Protein AF-A0A061F2K8-F1 (afdb_monomer)

Organism: Theobroma cacao (NCBI:txid3641)

Foldseek 3Di:
DVVVVVVLVVVQWDWADEPPDAFFFWPPDPPIDTHHPDTDTHHPVVCVVQVQWHKYFDDDDPDRGTDIDTDRDPDD

Mean predicted aligned error: 3.73 Å

Sequence (76 aa):
MALFSNFINIVELVDLPLSGGLFTWSDNRDDPTKCRLDRFLLSSKIVLQFPSLVQKVLPRSTSSHNPISLAVDHLN

pLDDT: mean 93.54, std 8.78, range [41.91, 98.25]

Secondary structure (DSSP, 8-state):
-HHHHHHHHHTTEEEPPEES-S-SEE---SS--EE-----EEEHHHHHH-TTEEEEEPPP-SSSBPPEEEEE----

Structure (mmCIF, N/CA/C/O backbone):
data_AF-A0A061F2K8-F1
#
_entry.id   AF-A0A061F2K8-F1
#
loop_
_atom_site.group_PDB
_atom_site.id
_atom_site.type_symbol
_atom_site.label_atom_id
_atom_sit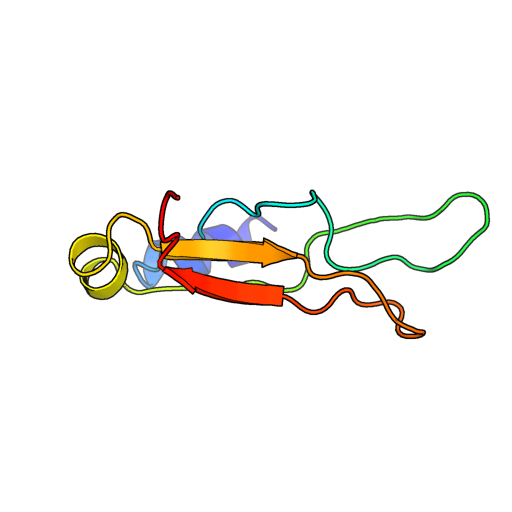e.label_alt_id
_atom_site.label_comp_id
_atom_site.label_asym_id
_atom_site.label_entity_id
_atom_site.label_seq_id
_atom_site.pdbx_PDB_ins_code
_atom_site.Cartn_x
_atom_site.Cartn_y
_atom_site.Cartn_z
_atom_site.occupancy
_atom_site.B_iso_or_equiv
_atom_site.auth_seq_id
_atom_site.auth_comp_id
_atom_site.auth_asym_id
_atom_site.auth_atom_id
_atom_site.pdbx_PDB_model_num
ATOM 1 N N . MET A 1 1 ? 12.328 6.106 2.097 1.00 72.12 1 MET A N 1
ATOM 2 C CA . MET A 1 1 ? 11.196 5.435 2.780 1.00 72.12 1 MET A CA 1
ATOM 3 C C . MET A 1 1 ? 11.106 5.788 4.260 1.00 72.12 1 MET A C 1
ATOM 5 O O . MET A 1 1 ? 10.021 6.161 4.673 1.00 72.12 1 MET A O 1
ATOM 9 N N . ALA A 1 2 ? 12.203 5.778 5.032 1.00 91.44 2 ALA A N 1
ATOM 10 C CA . ALA A 1 2 ? 12.173 6.072 6.476 1.00 91.44 2 ALA A CA 1
ATOM 11 C C . ALA A 1 2 ? 11.450 7.380 6.863 1.00 91.44 2 ALA A C 1
ATOM 13 O O . ALA A 1 2 ? 10.623 7.361 7.765 1.00 91.44 2 ALA A O 1
ATOM 14 N N . LEU A 1 3 ? 11.686 8.489 6.148 1.00 96.75 3 LEU A N 1
ATOM 15 C CA . LEU A 1 3 ? 10.992 9.760 6.416 1.00 96.75 3 LEU A CA 1
ATOM 16 C C . LEU A 1 3 ? 9.476 9.674 6.188 1.00 96.75 3 LEU A C 1
ATOM 18 O O . LEU A 1 3 ? 8.711 10.238 6.959 1.00 96.75 3 LEU A O 1
ATOM 22 N N . PHE A 1 4 ? 9.038 8.947 5.157 1.00 94.56 4 PHE A N 1
ATOM 23 C CA . PHE A 1 4 ? 7.617 8.779 4.852 1.00 94.56 4 PHE A CA 1
ATOM 24 C C . PHE A 1 4 ? 6.929 7.865 5.871 1.00 94.56 4 PHE A C 1
ATOM 26 O O . PHE A 1 4 ? 5.861 8.197 6.368 1.00 94.56 4 PHE A O 1
ATOM 33 N N . SER A 1 5 ? 7.578 6.762 6.254 1.00 94.62 5 SER A N 1
ATOM 34 C CA . SER A 1 5 ? 7.106 5.902 7.345 1.00 94.62 5 SER A CA 1
ATOM 35 C C . SER A 1 5 ? 7.035 6.661 8.672 1.00 94.62 5 SER A C 1
ATOM 37 O O . SER A 1 5 ? 6.061 6.527 9.403 1.00 94.62 5 SER A O 1
ATOM 39 N N . ASN A 1 6 ? 8.027 7.507 8.959 1.00 97.62 6 ASN A N 1
ATOM 40 C CA . ASN A 1 6 ? 8.015 8.363 10.139 1.00 97.62 6 ASN A CA 1
ATOM 41 C C . ASN A 1 6 ? 6.862 9.373 10.099 1.00 97.62 6 ASN A C 1
ATOM 43 O O . ASN A 1 6 ? 6.173 9.539 11.095 1.00 97.62 6 ASN A O 1
ATOM 47 N N . PHE A 1 7 ? 6.613 10.002 8.946 1.00 97.06 7 PHE A N 1
ATOM 48 C CA . PHE A 1 7 ? 5.461 10.883 8.764 1.00 97.06 7 PHE A CA 1
ATOM 49 C C . PHE A 1 7 ? 4.146 10.152 9.058 1.00 97.06 7 PHE A C 1
ATOM 51 O O . PHE A 1 7 ? 3.383 10.633 9.886 1.00 97.06 7 PHE A O 1
ATOM 58 N N . ILE A 1 8 ? 3.921 8.977 8.451 1.00 97.44 8 ILE A N 1
ATOM 59 C CA . ILE A 1 8 ? 2.718 8.152 8.673 1.00 97.44 8 ILE A CA 1
ATOM 60 C C . ILE A 1 8 ? 2.515 7.874 10.166 1.00 97.44 8 ILE A C 1
ATOM 62 O O . ILE A 1 8 ? 1.409 8.050 10.672 1.00 97.44 8 ILE A O 1
AT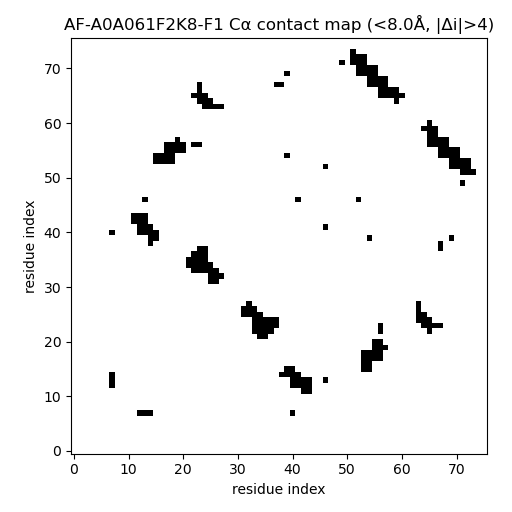OM 66 N N . ASN A 1 9 ? 3.589 7.502 10.868 1.00 96.62 9 ASN A N 1
ATOM 67 C CA 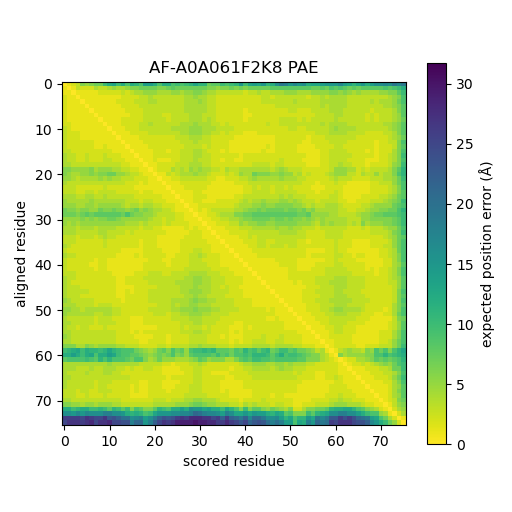. ASN A 1 9 ? 3.544 7.240 12.303 1.00 96.62 9 ASN A CA 1
ATOM 68 C C . ASN A 1 9 ? 3.224 8.506 13.116 1.00 96.62 9 ASN A C 1
ATOM 70 O O . A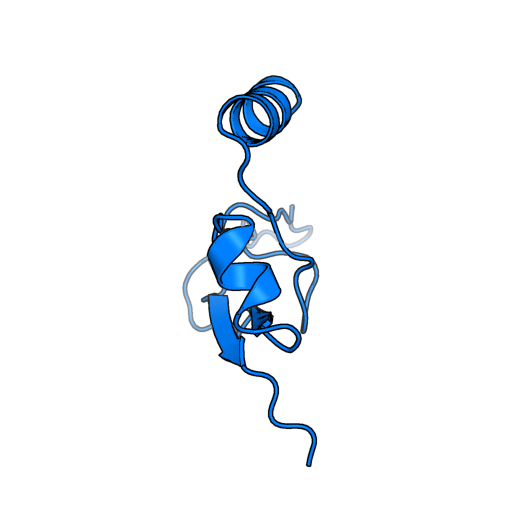SN A 1 9 ? 2.404 8.443 14.023 1.00 96.62 9 ASN A O 1
ATOM 74 N N . ILE A 1 10 ? 3.838 9.652 12.792 1.00 98.06 10 ILE A N 1
ATOM 75 C CA . ILE A 1 10 ? 3.625 10.931 13.497 1.00 98.06 10 ILE A CA 1
ATOM 76 C C . ILE A 1 10 ? 2.180 11.415 13.366 1.00 98.06 10 ILE A C 1
ATOM 78 O O . ILE A 1 10 ? 1.633 11.954 14.323 1.00 98.06 10 ILE A O 1
ATOM 82 N N . VAL A 1 11 ? 1.571 11.249 12.191 1.00 97.69 11 VAL A N 1
ATOM 83 C CA . VAL A 1 11 ? 0.175 11.653 11.958 1.00 97.69 11 VAL A CA 1
ATOM 84 C C . VAL A 1 11 ? -0.835 10.544 12.269 1.00 97.69 11 VAL A C 1
ATOM 86 O O . VAL A 1 11 ? -2.011 10.688 11.946 1.00 97.69 11 VAL A O 1
ATOM 89 N N . GLU A 1 12 ? -0.379 9.447 12.882 1.00 97.50 12 GLU A N 1
ATOM 90 C CA . GLU A 1 12 ? -1.201 8.324 13.352 1.00 97.50 12 GLU A CA 1
ATOM 91 C C . GLU A 1 12 ? -2.099 7.711 12.262 1.00 97.50 12 GLU A C 1
ATOM 93 O O . GLU A 1 12 ? -3.256 7.342 12.492 1.00 97.50 12 GLU A O 1
ATOM 98 N N . LEU A 1 13 ? -1.557 7.596 11.046 1.00 98.25 13 LEU A N 1
ATOM 99 C CA . LEU A 1 13 ? -2.229 6.934 9.933 1.00 98.25 13 LEU A CA 1
ATOM 100 C C . LEU A 1 13 ? -1.819 5.462 9.831 1.00 98.25 13 LEU A C 1
ATOM 102 O O . LEU A 1 13 ? -0.713 5.056 10.177 1.00 98.25 13 LEU A O 1
ATOM 106 N N . VAL A 1 14 ? -2.726 4.663 9.287 1.00 97.56 14 VAL A N 1
ATOM 107 C CA . VAL A 1 14 ? -2.573 3.234 9.046 1.00 97.56 14 VAL A CA 1
ATOM 108 C C . VAL A 1 14 ? -2.422 3.002 7.546 1.00 97.56 14 VAL A C 1
ATOM 110 O O . VAL A 1 14 ? -3.290 3.381 6.758 1.00 97.56 14 VAL A O 1
ATOM 113 N N . ASP A 1 15 ? -1.323 2.358 7.159 1.00 96.75 15 ASP A N 1
ATOM 114 C CA . ASP A 1 15 ? -1.084 1.861 5.802 1.00 96.75 15 ASP A CA 1
ATOM 115 C C . ASP A 1 15 ? -1.391 0.359 5.761 1.00 96.75 15 ASP A C 1
ATOM 117 O O . ASP A 1 15 ? -0.607 -0.462 6.243 1.00 96.75 15 ASP A O 1
ATOM 121 N N . LEU A 1 16 ? -2.553 -0.010 5.216 1.00 96.25 16 LEU A N 1
ATOM 122 C CA . LEU A 1 16 ? -2.972 -1.411 5.158 1.00 96.25 16 LEU A CA 1
ATOM 123 C C . LEU A 1 16 ? -2.060 -2.239 4.228 1.00 96.25 16 LEU A C 1
ATOM 125 O O . LEU A 1 16 ? -1.497 -1.713 3.254 1.00 96.25 16 LEU A O 1
ATOM 129 N N . PRO A 1 17 ? -1.918 -3.556 4.469 1.00 95.25 17 PRO A N 1
ATOM 130 C CA . PRO A 1 17 ? -1.291 -4.454 3.509 1.00 95.25 17 PRO A CA 1
ATOM 131 C C . PRO A 1 17 ? -1.987 -4.381 2.148 1.00 95.25 17 PRO A C 1
ATOM 133 O O . PRO A 1 17 ? -3.203 -4.208 2.059 1.00 95.25 17 PRO A O 1
ATOM 136 N N . LEU A 1 18 ? -1.203 -4.514 1.081 1.00 96.31 18 LEU A N 1
ATOM 137 C CA . LEU A 1 18 ? -1.737 -4.561 -0.273 1.00 96.31 18 LEU A CA 1
ATOM 138 C C . LEU A 1 18 ? -2.107 -6.006 -0.626 1.00 96.31 18 LEU A C 1
ATOM 140 O O . LEU A 1 18 ? -1.264 -6.896 -0.542 1.00 96.31 18 LEU A O 1
ATOM 144 N N . SER A 1 19 ? -3.360 -6.223 -1.020 1.00 94.94 19 SER A N 1
ATOM 145 C CA . SER A 1 19 ? -3.872 -7.511 -1.495 1.00 94.94 19 SER A CA 1
ATOM 146 C C . SER A 1 19 ? -3.897 -7.576 -3.026 1.00 94.94 19 SER A C 1
ATOM 148 O O . SER A 1 19 ? -3.935 -6.549 -3.708 1.00 94.94 19 SER A O 1
ATOM 150 N N . GLY A 1 20 ? -3.868 -8.788 -3.585 1.00 90.62 20 GLY A N 1
ATOM 151 C CA . GLY A 1 20 ? -3.905 -9.021 -5.035 1.00 90.62 20 GLY A CA 1
ATOM 152 C C . GLY A 1 20 ? -2.605 -8.684 -5.781 1.00 90.62 20 GLY A C 1
ATOM 153 O O . GLY A 1 20 ? -2.553 -8.802 -7.002 1.00 90.62 20 GLY A O 1
ATOM 154 N N . GLY A 1 21 ? -1.548 -8.278 -5.070 1.00 92.31 21 GLY A N 1
ATOM 155 C CA . GLY A 1 21 ? -0.238 -7.966 -5.637 1.00 92.31 21 GLY A CA 1
ATOM 156 C C . GLY A 1 21 ? 0.667 -7.228 -4.649 1.00 92.31 21 GLY A C 1
ATOM 157 O O . GLY A 1 21 ? 0.215 -6.752 -3.613 1.00 92.31 21 GLY A O 1
ATOM 158 N N . LEU A 1 22 ? 1.958 -7.126 -4.978 1.00 93.94 22 LEU A N 1
ATOM 159 C CA . LEU A 1 22 ? 2.963 -6.470 -4.124 1.00 93.94 22 LEU A CA 1
ATOM 160 C C . LEU A 1 22 ? 3.341 -5.055 -4.588 1.00 93.94 22 LEU A C 1
ATOM 162 O O . LEU A 1 22 ? 3.893 -4.276 -3.812 1.00 93.94 22 LEU A O 1
ATOM 166 N N . PHE A 1 23 ? 3.056 -4.718 -5.846 1.00 95.94 23 PHE A N 1
ATOM 167 C CA . PHE A 1 23 ? 3.540 -3.505 -6.501 1.00 95.94 23 PHE A CA 1
ATOM 168 C C . PHE A 1 23 ? 2.390 -2.763 -7.168 1.00 95.94 23 PHE A C 1
ATOM 170 O O . PHE A 1 23 ? 1.459 -3.389 -7.667 1.00 95.94 23 PHE A O 1
ATOM 177 N N . THR A 1 24 ? 2.483 -1.437 -7.199 1.00 97.06 24 THR A N 1
ATOM 178 C CA . THR A 1 24 ? 1.501 -0.571 -7.869 1.00 97.06 24 THR A CA 1
ATOM 179 C C . THR A 1 24 ? 2.103 0.161 -9.058 1.00 97.06 24 THR A C 1
ATOM 181 O O . THR A 1 24 ? 1.379 0.816 -9.792 1.00 97.06 24 THR A O 1
ATOM 184 N N . TRP A 1 25 ? 3.4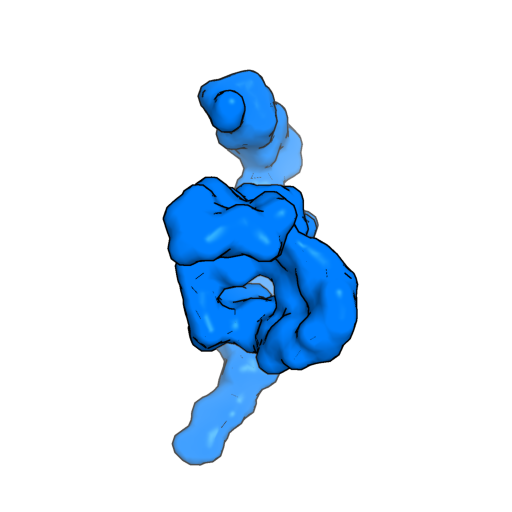16 0.046 -9.262 1.00 97.25 25 TRP A N 1
ATOM 185 C CA . TRP A 1 25 ? 4.133 0.696 -10.344 1.00 97.25 25 TRP A CA 1
ATOM 186 C C . TRP A 1 25 ? 5.247 -0.193 -10.895 1.00 97.25 25 TRP A C 1
ATOM 188 O O . TRP A 1 25 ? 5.894 -0.937 -10.147 1.00 97.25 25 TRP A O 1
ATOM 198 N N . SER A 1 26 ? 5.495 -0.071 -12.198 1.00 95.81 26 SER A N 1
ATOM 199 C CA . SER A 1 26 ? 6.653 -0.632 -12.888 1.00 95.81 26 SER A CA 1
ATOM 200 C C . SER A 1 26 ? 7.164 0.318 -13.970 1.00 95.81 26 SER A C 1
ATOM 202 O O . SER A 1 26 ? 6.382 0.979 -14.650 1.00 95.81 26 SER A O 1
ATOM 204 N N . ASP A 1 27 ? 8.479 0.348 -14.170 1.00 96.00 27 ASP A N 1
ATOM 205 C CA . ASP A 1 27 ? 9.125 1.122 -15.240 1.00 96.00 27 ASP A CA 1
ATOM 206 C C . ASP A 1 27 ? 8.969 0.525 -16.652 1.00 96.00 27 ASP A C 1
ATOM 208 O O . ASP A 1 27 ? 9.354 1.171 -17.624 1.00 96.00 27 ASP A O 1
ATOM 212 N N . ASN A 1 28 ? 8.380 -0.670 -16.778 1.00 93.19 28 ASN A N 1
ATOM 213 C CA . ASN A 1 28 ? 8.081 -1.361 -18.043 1.00 93.19 28 ASN A CA 1
ATOM 214 C C . ASN A 1 28 ? 9.288 -1.743 -18.900 1.00 93.19 28 ASN A C 1
ATOM 216 O O . ASN A 1 28 ? 9.148 -1.894 -20.112 1.00 93.19 28 ASN A O 1
ATOM 220 N N . ARG A 1 29 ? 10.459 -1.902 -18.289 1.00 94.44 29 ARG A N 1
ATOM 221 C CA . ARG A 1 29 ? 11.640 -2.444 -18.972 1.00 94.44 29 ARG A CA 1
ATOM 222 C C . ARG A 1 29 ? 11.601 -3.977 -18.988 1.00 94.44 29 ARG A C 1
ATOM 224 O O . ARG A 1 29 ? 10.825 -4.579 -18.248 1.00 94.44 29 ARG A O 1
ATOM 231 N N . ASP A 1 30 ? 12.452 -4.593 -19.809 1.00 93.88 30 ASP A N 1
ATOM 232 C CA . ASP A 1 30 ? 12.544 -6.059 -19.935 1.00 93.88 30 ASP A CA 1
ATOM 233 C C . ASP A 1 30 ? 12.921 -6.743 -18.611 1.00 93.88 30 ASP A C 1
ATOM 235 O O . ASP A 1 30 ? 12.386 -7.801 -18.283 1.00 93.88 30 ASP A O 1
ATOM 239 N N . ASP A 1 31 ? 13.786 -6.096 -17.824 1.00 95.06 31 ASP A N 1
ATOM 240 C CA . ASP A 1 31 ? 14.025 -6.401 -16.411 1.00 95.06 31 ASP A CA 1
ATOM 241 C C . ASP A 1 31 ? 13.417 -5.276 -15.553 1.00 95.06 31 ASP A C 1
ATOM 243 O O . ASP A 1 31 ? 14.066 -4.249 -15.306 1.00 95.06 31 ASP A O 1
ATOM 247 N N . PRO A 1 32 ? 12.122 -5.383 -15.204 1.00 93.88 32 PRO A N 1
ATOM 248 C CA . PRO A 1 32 ? 11.390 -4.257 -14.661 1.00 93.88 32 PRO A CA 1
ATOM 249 C C . PRO A 1 32 ? 11.707 -4.024 -13.187 1.00 93.88 32 PRO A C 1
ATOM 251 O O . PRO A 1 32 ? 11.495 -4.900 -12.341 1.00 93.88 32 PRO A O 1
ATOM 254 N N . THR A 1 33 ? 12.032 -2.780 -12.839 1.00 96.88 33 THR A N 1
ATOM 255 C CA . THR A 1 33 ? 11.931 -2.342 -11.445 1.00 96.88 33 THR A CA 1
ATOM 256 C C . THR A 1 33 ? 10.454 -2.209 -11.089 1.00 96.88 33 THR A C 1
ATOM 258 O O . THR A 1 33 ? 9.665 -1.621 -11.836 1.00 96.88 33 THR A O 1
ATOM 261 N N . LYS A 1 34 ? 10.067 -2.738 -9.925 1.00 95.75 34 LYS A N 1
ATOM 262 C CA . LYS A 1 34 ? 8.699 -2.646 -9.401 1.00 95.75 34 LYS A CA 1
ATOM 263 C C . LYS A 1 34 ? 8.710 -2.080 -7.990 1.00 95.75 34 LYS A C 1
ATOM 265 O O . LYS A 1 34 ? 9.561 -2.434 -7.176 1.00 95.75 34 LYS A O 1
ATOM 270 N N . CYS A 1 35 ? 7.756 -1.211 -7.683 1.00 96.38 35 CYS A N 1
ATOM 271 C CA . CYS A 1 35 ? 7.602 -0.656 -6.342 1.00 96.38 35 CYS A CA 1
ATOM 272 C C . CYS A 1 35 ? 6.129 -0.365 -6.016 1.00 96.38 35 CYS A C 1
ATOM 274 O O . CYS A 1 35 ? 5.257 -0.342 -6.885 1.00 96.38 35 CYS A O 1
ATOM 276 N N . ARG A 1 36 ? 5.834 -0.200 -4.723 1.00 96.06 36 ARG A N 1
ATOM 277 C CA . ARG A 1 36 ? 4.516 0.213 -4.221 1.00 96.06 36 ARG A CA 1
ATOM 278 C C . ARG A 1 36 ? 4.554 1.708 -3.923 1.00 96.06 36 ARG A C 1
ATOM 280 O O . ARG A 1 36 ? 5.039 2.106 -2.857 1.00 96.06 36 ARG A O 1
ATOM 287 N N . LEU A 1 37 ? 4.066 2.505 -4.866 1.00 96.12 37 LEU A N 1
ATOM 288 C CA . LEU A 1 37 ? 3.987 3.965 -4.756 1.00 96.12 37 LEU A CA 1
ATOM 289 C C . LEU A 1 37 ? 2.603 4.431 -4.298 1.00 96.12 37 LEU A C 1
ATOM 291 O O . LEU A 1 37 ? 2.504 5.396 -3.550 1.00 96.12 37 LEU A O 1
ATOM 295 N N . ASP A 1 38 ? 1.559 3.704 -4.683 1.00 97.38 38 ASP A N 1
ATOM 296 C CA . ASP A 1 38 ? 0.166 4.083 -4.473 1.00 97.38 38 ASP A CA 1
ATOM 297 C C . ASP A 1 38 ? -0.374 3.413 -3.202 1.00 97.38 38 ASP A C 1
ATOM 299 O O . ASP A 1 38 ? -0.197 2.206 -2.988 1.00 97.38 38 ASP A O 1
ATOM 303 N N . ARG A 1 39 ? -0.973 4.214 -2.311 1.00 96.81 39 ARG A N 1
ATOM 304 C CA . ARG A 1 39 ? -1.434 3.797 -0.976 1.00 96.81 39 ARG A CA 1
ATOM 305 C C . ARG A 1 39 ? -2.625 4.645 -0.532 1.00 96.81 39 ARG A C 1
ATOM 307 O O . ARG A 1 39 ? -2.611 5.859 -0.710 1.00 96.81 39 ARG A O 1
ATOM 314 N N . PHE A 1 40 ? -3.603 4.022 0.110 1.00 97.81 40 PHE A N 1
ATOM 315 C CA . PHE A 1 40 ? -4.574 4.683 0.971 1.00 97.81 40 PHE A CA 1
ATOM 316 C C . PHE A 1 40 ? -4.021 4.690 2.394 1.00 97.81 40 PHE A C 1
ATOM 318 O O . PHE A 1 40 ? -3.677 3.645 2.942 1.00 97.81 40 PHE A O 1
ATOM 325 N N . LEU A 1 41 ? -3.945 5.876 2.991 1.00 97.88 41 LEU A N 1
ATOM 326 C CA . LEU A 1 41 ? -3.572 6.055 4.389 1.00 97.88 41 LEU A CA 1
ATOM 327 C C . LEU A 1 41 ? -4.831 6.401 5.175 1.00 97.88 41 LEU A C 1
ATOM 329 O O . LEU A 1 41 ? -5.550 7.336 4.821 1.00 97.88 41 LEU A O 1
ATOM 333 N N . LEU A 1 42 ? -5.120 5.623 6.210 1.00 97.88 42 LEU A N 1
ATOM 334 C CA . LEU A 1 42 ? -6.409 5.649 6.895 1.00 97.88 42 LEU A CA 1
ATOM 335 C C . LEU A 1 42 ? -6.233 6.043 8.351 1.00 97.88 42 LEU A C 1
ATOM 337 O O . LEU A 1 42 ? -5.244 5.683 8.974 1.00 97.88 42 LEU A O 1
ATOM 341 N N . SER A 1 43 ? -7.212 6.725 8.934 1.00 97.94 43 SER A N 1
ATOM 342 C CA . SER A 1 43 ? -7.219 6.880 10.387 1.00 97.94 43 SER A CA 1
ATOM 343 C C . SER A 1 43 ? -7.582 5.555 11.059 1.00 97.94 43 SER A C 1
ATOM 345 O O . SER A 1 43 ? -8.401 4.784 10.547 1.00 97.94 43 SER A O 1
ATOM 347 N N . SER A 1 44 ? -7.047 5.322 12.258 1.00 96.38 44 SER A N 1
ATOM 348 C CA . SER A 1 44 ? -7.384 4.145 13.072 1.00 96.38 44 SER A CA 1
ATOM 349 C C . SER A 1 44 ? -8.892 4.002 13.306 1.00 96.38 44 SER A C 1
ATOM 351 O O . SER A 1 44 ? -9.411 2.891 13.345 1.00 96.38 44 SER A O 1
ATOM 353 N N . LYS A 1 45 ? -9.629 5.121 13.379 1.00 97.69 45 LYS A N 1
ATOM 354 C CA . LYS A 1 45 ? -11.095 5.123 13.505 1.00 97.69 45 LYS A CA 1
ATOM 355 C C . LYS A 1 45 ? -11.784 4.403 12.341 1.00 97.69 45 LYS A C 1
ATOM 357 O O . LYS A 1 45 ? -12.699 3.623 12.582 1.00 97.69 45 LYS A O 1
ATOM 362 N N . ILE A 1 46 ? -11.354 4.648 11.101 1.00 97.06 46 ILE A N 1
ATOM 363 C CA . ILE A 1 46 ? -11.933 3.994 9.917 1.00 97.06 46 ILE A CA 1
ATOM 364 C C . ILE A 1 46 ? -11.615 2.500 9.919 1.00 97.06 46 ILE A C 1
ATOM 366 O O . ILE A 1 46 ? -12.504 1.691 9.671 1.00 97.06 46 ILE A O 1
ATOM 370 N N . VAL A 1 47 ? -10.377 2.130 10.256 1.00 96.38 47 VAL A N 1
ATOM 371 C CA . VAL A 1 47 ? -9.955 0.721 10.321 1.00 96.38 47 VAL A CA 1
ATOM 372 C C . VAL A 1 47 ? -10.747 -0.050 11.381 1.00 96.38 47 VAL A C 1
ATOM 374 O O . VAL A 1 47 ? -11.189 -1.165 11.127 1.00 96.38 47 VAL A O 1
ATOM 377 N N . LEU A 1 48 ? -10.997 0.558 12.544 1.00 96.12 48 LEU A N 1
ATOM 378 C CA . LEU A 1 48 ? -11.817 -0.047 13.599 1.00 96.12 48 LEU A CA 1
ATOM 379 C C . LEU A 1 48 ? -13.298 -0.152 13.210 1.00 96.12 48 LEU A C 1
ATOM 381 O O . LEU A 1 48 ? -13.961 -1.115 13.587 1.00 96.12 48 LEU A O 1
ATOM 385 N N . GLN A 1 49 ? -13.821 0.825 12.465 1.00 96.94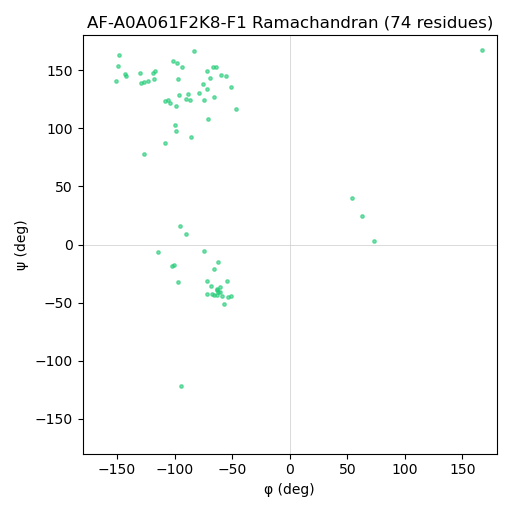 49 GLN A N 1
ATOM 386 C CA . GLN A 1 49 ? -15.211 0.815 12.007 1.00 96.94 49 GLN A CA 1
ATOM 387 C C . GLN A 1 49 ? -15.458 -0.230 10.906 1.00 96.94 49 GLN A C 1
ATOM 389 O O . GLN A 1 49 ? -16.554 -0.783 10.829 1.00 96.94 49 GLN A O 1
ATOM 394 N N . PHE A 1 50 ? -14.455 -0.514 10.071 1.00 95.75 50 PHE A N 1
ATOM 395 C CA . PHE A 1 50 ? -14.536 -1.464 8.961 1.00 95.75 50 PHE A CA 1
ATOM 396 C C . PHE A 1 50 ? -13.397 -2.494 9.060 1.00 95.75 50 PHE A C 1
ATOM 398 O O . PHE A 1 50 ? -12.410 -2.392 8.333 1.00 95.75 50 PHE A O 1
ATOM 405 N N . PRO A 1 51 ? -13.506 -3.505 9.941 1.00 93.62 51 PRO A N 1
ATOM 406 C CA . PRO A 1 51 ? -12.405 -4.433 10.214 1.00 93.62 51 PRO A CA 1
ATOM 407 C C . PRO A 1 51 ? -12.023 -5.321 9.019 1.00 93.62 51 PRO A C 1
ATOM 409 O O . PRO A 1 51 ? -10.904 -5.820 8.968 1.00 93.62 51 PRO A O 1
ATOM 412 N N . SER A 1 52 ? -12.923 -5.505 8.048 1.00 95.00 52 SER A N 1
ATOM 413 C CA . SER A 1 52 ? -12.652 -6.222 6.795 1.00 95.00 52 SER A CA 1
ATOM 414 C C . SER A 1 52 ? -12.254 -5.297 5.639 1.00 95.00 52 SER A C 1
ATOM 416 O O . SER A 1 52 ? -12.298 -5.698 4.479 1.00 95.00 52 SER A O 1
ATOM 418 N N . LEU A 1 53 ? -11.885 -4.044 5.912 1.00 96.44 53 LEU A N 1
ATOM 419 C CA . LEU A 1 53 ? -11.416 -3.131 4.877 1.00 96.44 53 LEU A CA 1
ATOM 420 C C . LEU A 1 53 ? -10.091 -3.628 4.289 1.00 96.44 53 LEU A C 1
ATOM 422 O O . LEU A 1 53 ? -9.114 -3.849 5.002 1.00 96.44 53 LEU A O 1
ATOM 426 N N . VAL A 1 54 ? -10.050 -3.759 2.969 1.00 96.19 54 VAL A N 1
ATOM 427 C CA . VAL A 1 54 ? -8.877 -4.195 2.218 1.00 96.19 54 VAL A CA 1
ATOM 428 C C . VAL A 1 54 ? -8.488 -3.152 1.186 1.00 96.19 54 VAL A C 1
ATOM 430 O O . VAL A 1 54 ? -9.329 -2.559 0.507 1.00 96.19 54 VAL A O 1
ATOM 433 N N . GLN A 1 55 ? -7.180 -2.959 1.034 1.00 97.38 55 GLN A N 1
ATOM 434 C CA . GLN A 1 55 ? -6.612 -2.261 -0.106 1.00 97.38 55 GLN A CA 1
ATOM 435 C C . GLN A 1 55 ? -6.118 -3.295 -1.114 1.00 97.38 55 GLN A C 1
ATOM 437 O O . GLN A 1 55 ? -5.216 -4.077 -0.816 1.00 97.38 55 GLN A O 1
ATOM 442 N N . 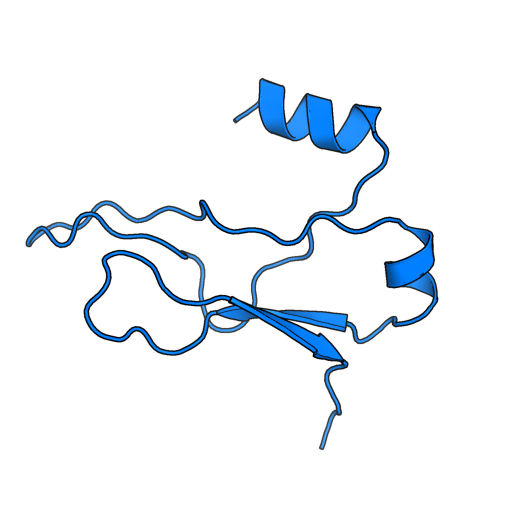LYS A 1 56 ? -6.669 -3.278 -2.324 1.00 96.00 56 LYS A N 1
ATOM 443 C CA . LYS A 1 56 ? -6.338 -4.232 -3.386 1.00 96.00 56 LYS A CA 1
ATOM 444 C C . LYS A 1 56 ? -5.729 -3.550 -4.599 1.00 96.00 56 LYS A C 1
ATOM 446 O O . LYS A 1 56 ? -6.175 -2.474 -4.993 1.00 96.00 56 LYS A O 1
ATOM 451 N N . VAL A 1 57 ? -4.749 -4.205 -5.214 1.00 96.94 57 VAL A N 1
ATOM 452 C CA . VAL A 1 57 ? -4.324 -3.896 -6.582 1.00 96.94 57 VAL A CA 1
ATOM 453 C C . VAL A 1 57 ? -5.351 -4.452 -7.558 1.00 96.94 57 VAL A C 1
ATOM 455 O O . VAL A 1 57 ? -5.857 -5.561 -7.390 1.00 96.94 57 VAL A O 1
ATOM 458 N N . LEU A 1 58 ? -5.656 -3.667 -8.585 1.00 95.19 58 LEU A N 1
ATOM 459 C CA . LEU A 1 58 ? -6.493 -4.069 -9.704 1.00 95.19 58 LEU A CA 1
ATOM 460 C C . LEU A 1 58 ? -5.632 -4.416 -10.928 1.00 95.19 58 LEU A C 1
ATOM 462 O O . LEU A 1 58 ? -4.483 -3.958 -11.039 1.00 95.19 58 LEU A O 1
ATOM 466 N N . PRO A 1 59 ? -6.175 -5.214 -11.869 1.00 91.88 59 PRO A N 1
ATOM 467 C CA . PRO A 1 59 ? -5.506 -5.499 -13.125 1.00 91.88 59 PRO A CA 1
ATOM 468 C C . PRO A 1 59 ? -5.058 -4.221 -13.828 1.00 91.88 59 PRO A C 1
ATOM 470 O O . PRO A 1 59 ? -5.781 -3.225 -13.910 1.00 91.88 59 PRO A O 1
ATOM 473 N N . ARG A 1 60 ? -3.824 -4.265 -14.315 1.00 85.81 60 ARG A N 1
ATOM 474 C CA . ARG A 1 60 ? -3.199 -3.170 -15.038 1.00 85.81 60 ARG A CA 1
ATOM 475 C C . ARG A 1 60 ? -3.861 -2.989 -16.403 1.00 85.81 60 ARG A C 1
ATOM 477 O O . ARG A 1 60 ? -4.182 -3.972 -17.065 1.00 85.81 60 ARG A O 1
ATOM 484 N N . SER A 1 61 ? -4.002 -1.741 -16.835 1.00 82.88 61 SER A N 1
ATOM 485 C CA . SER A 1 61 ? -4.313 -1.397 -18.223 1.00 82.88 61 SER A CA 1
ATOM 486 C C . SER A 1 61 ? -3.011 -1.118 -18.993 1.00 82.88 61 SER A C 1
ATOM 488 O O . SER A 1 61 ? -2.131 -1.972 -19.043 1.00 82.88 61 SER A O 1
ATOM 490 N N . THR A 1 62 ? -2.850 0.076 -19.565 1.00 89.50 62 THR A N 1
ATOM 491 C CA . THR A 1 62 ? -1.661 0.501 -20.326 1.00 89.50 62 THR A CA 1
ATOM 492 C C . THR A 1 62 ? -0.702 1.387 -19.523 1.00 89.50 62 THR A C 1
ATOM 494 O O . THR A 1 62 ? 0.464 1.517 -19.890 1.00 89.50 62 THR A O 1
ATOM 497 N N . SER A 1 63 ? -1.153 1.977 -18.411 1.00 93.50 63 SER A N 1
ATOM 498 C CA . SER A 1 63 ? -0.323 2.825 -17.540 1.00 93.50 63 SER A CA 1
ATOM 499 C C . SER A 1 63 ? 0.820 2.036 -16.902 1.00 93.50 63 SER A C 1
ATOM 501 O O . SER A 1 63 ? 0.670 0.845 -16.672 1.00 93.50 63 SER A O 1
ATOM 503 N N . SER A 1 64 ? 1.943 2.675 -16.565 1.00 94.94 64 SER A N 1
ATOM 504 C CA . SER A 1 64 ? 2.971 2.107 -15.670 1.00 94.94 64 SER A CA 1
ATOM 505 C C . SER A 1 64 ? 2.455 1.841 -14.252 1.00 9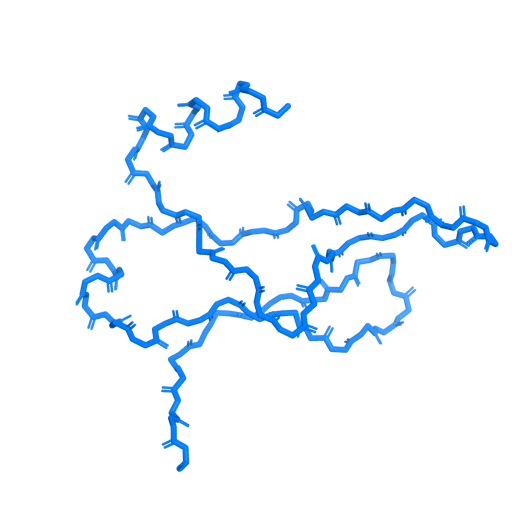4.94 64 SER A C 1
ATOM 507 O O . SER A 1 64 ? 3.088 1.090 -13.513 1.00 94.94 64 SER A O 1
ATOM 509 N N . HIS A 1 65 ? 1.303 2.414 -13.890 1.00 96.69 65 HIS A N 1
ATOM 510 C CA . HIS A 1 65 ? 0.627 2.181 -12.620 1.00 96.69 65 HIS A CA 1
ATOM 511 C C . HIS A 1 65 ? -0.485 1.129 -12.727 1.00 96.69 65 HIS A C 1
ATOM 513 O O . HIS A 1 65 ? -1.261 1.094 -13.687 1.00 96.69 65 HIS A O 1
ATOM 519 N N . ASN A 1 66 ? -0.611 0.324 -11.677 1.00 96.06 66 ASN A N 1
ATOM 520 C CA . ASN A 1 66 ? -1.790 -0.473 -11.381 1.00 96.06 66 ASN A CA 1
ATOM 521 C C . ASN A 1 66 ? -2.766 0.368 -10.546 1.00 96.06 66 ASN A C 1
ATOM 523 O O . ASN A 1 66 ? -2.364 0.897 -9.506 1.00 96.06 66 ASN A O 1
ATOM 527 N N . PRO A 1 67 ? -4.050 0.456 -10.928 1.00 96.44 67 PRO A N 1
ATOM 528 C CA . PRO A 1 67 ? -5.055 1.058 -10.064 1.00 96.44 67 PRO A CA 1
ATOM 529 C C . PRO A 1 67 ? -5.151 0.302 -8.734 1.00 96.44 67 PRO A C 1
ATOM 531 O O . PRO A 1 67 ? -5.019 -0.924 -8.697 1.00 96.44 67 PRO A O 1
ATOM 534 N N . ILE A 1 68 ? -5.430 1.026 -7.652 1.00 97.31 68 ILE A N 1
ATOM 535 C CA . ILE A 1 68 ? -5.740 0.440 -6.347 1.00 97.31 68 ILE A CA 1
ATOM 536 C C . ILE A 1 68 ? -7.163 0.791 -5.926 1.00 97.31 68 ILE A C 1
ATOM 538 O O . ILE A 1 68 ? -7.690 1.847 -6.270 1.00 97.31 68 ILE A O 1
ATOM 542 N N . SER A 1 69 ? -7.790 -0.105 -5.172 1.00 96.69 69 SER A N 1
ATOM 543 C CA . SER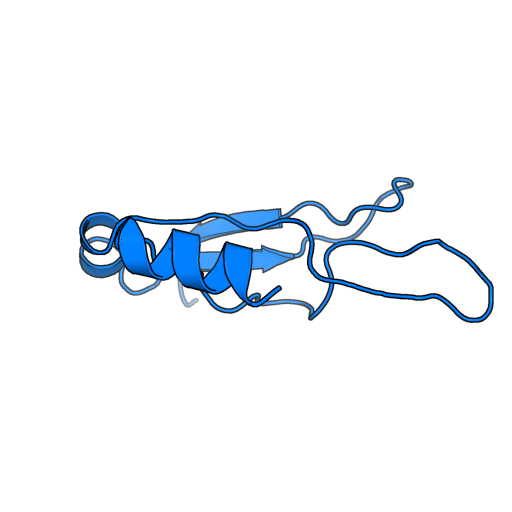 A 1 69 ? -9.143 0.063 -4.650 1.00 96.69 69 SER A CA 1
ATOM 544 C C . SER A 1 69 ? -9.159 -0.210 -3.154 1.00 96.69 69 SER A C 1
ATOM 546 O O . SER A 1 69 ? -8.512 -1.142 -2.681 1.00 96.69 69 SER A O 1
ATOM 548 N N . LEU A 1 70 ? -9.910 0.612 -2.428 1.00 97.44 70 LEU A N 1
ATOM 549 C CA . LEU A 1 70 ? -10.242 0.406 -1.029 1.00 97.44 70 LEU A CA 1
ATOM 550 C C . LEU A 1 70 ? -11.686 -0.089 -0.956 1.00 97.44 70 LEU A C 1
ATOM 552 O O . LEU A 1 70 ? -12.586 0.575 -1.468 1.00 97.44 70 LEU A O 1
ATOM 556 N N . ALA A 1 71 ? -11.903 -1.261 -0.372 1.00 95.19 71 ALA A N 1
ATOM 557 C CA . ALA A 1 71 ? -13.226 -1.867 -0.292 1.00 95.19 71 ALA A CA 1
ATOM 558 C C . ALA A 1 71 ? -13.356 -2.710 0.972 1.00 95.19 71 ALA A C 1
ATOM 560 O O . ALA A 1 71 ? -12.365 -3.211 1.492 1.00 95.19 71 ALA A O 1
ATOM 561 N N . VAL A 1 72 ? -14.580 -2.871 1.461 1.00 93.81 72 VAL A N 1
ATOM 562 C CA . VAL A 1 72 ? -14.883 -3.860 2.496 1.00 93.81 72 VAL A CA 1
ATOM 563 C C . VAL A 1 72 ? -14.870 -5.229 1.825 1.00 93.81 72 VAL A C 1
ATOM 565 O O . VAL A 1 72 ? -15.566 -5.425 0.829 1.00 93.81 72 VAL A O 1
ATOM 568 N N . ASP A 1 73 ? -14.054 -6.152 2.328 1.00 85.69 73 ASP A N 1
ATOM 569 C CA . ASP A 1 73 ? -14.074 -7.530 1.861 1.00 85.69 73 ASP A CA 1
ATOM 570 C C . ASP A 1 73 ? -15.368 -8.177 2.354 1.00 85.69 73 ASP A C 1
ATOM 572 O O . ASP A 1 73 ? -15.582 -8.386 3.554 1.00 85.69 73 ASP A O 1
ATOM 576 N N . HIS A 1 74 ? -16.280 -8.403 1.417 1.00 70.94 74 HIS A N 1
ATOM 577 C CA . HIS A 1 74 ? -17.444 -9.232 1.641 1.00 70.94 74 HIS A CA 1
ATOM 578 C C . HIS A 1 74 ? -16.972 -10.653 1.364 1.00 70.94 74 HIS A C 1
ATOM 580 O O . HIS A 1 74 ? -16.951 -11.078 0.212 1.00 70.94 74 HIS A O 1
ATOM 586 N N . LEU A 1 75 ? -16.523 -11.348 2.412 1.00 56.28 75 LEU A N 1
ATOM 587 C CA . LEU A 1 75 ? -16.343 -12.795 2.353 1.00 56.28 75 LEU A CA 1
ATOM 588 C C . LEU A 1 75 ? -17.617 -13.383 1.726 1.00 56.28 75 LEU A C 1
ATOM 590 O O . LEU A 1 75 ? -18.706 -13.191 2.273 1.00 56.28 75 LEU A O 1
ATOM 594 N N . ASN A 1 76 ? -17.479 -14.014 0.560 1.00 41.91 76 ASN A N 1
ATOM 595 C CA . ASN A 1 76 ? -18.494 -14.942 0.065 1.00 41.91 76 ASN A CA 1
ATOM 596 C C . ASN A 1 76 ? -18.490 -16.188 0.948 1.00 41.91 76 ASN A C 1
ATOM 598 O O . ASN A 1 76 ? -17.372 -16.665 1.260 1.00 41.91 76 ASN A O 1
#

Nearest PDB structures (foldseek):
  1wdu-assembly2_B  TM=7.746E-01  e=6.981E-01  Bombyx mori
  1r94-assembly1_A  TM=3.028E-01  e=1.786E+00  Escherichia coli

Radius of gyration: 14.07 Å; Cα contacts (8 Å, |Δi|>4): 116; chains: 1; bounding box: 32×27×34 Å

InterPro domains:
  IPR036691 Endonuclease/exonuclease/phosphatase superfamily [G3DSA:3.60.10.10] (1-72)
  IPR036691 Endonuclease/exonuclease/phosphatase superfamily [SSF56219] (2-71)

Solvent-accessible surface area (backbone atoms only — not comparable to full-atom values): 4668 Å² total; per-residue (Å²): 108,70,70,59,55,48,48,36,58,76,71,56,39,42,72,67,70,64,36,87,47,86,53,25,33,39,77,79,48,98,82,55,58,69,41,66,80,75,79,71,74,36,49,60,67,58,48,70,74,40,77,50,56,42,38,31,48,44,84,61,76,86,60,55,47,34,52,71,47,78,45,71,62,75,82,126